Protein AF-A0A3D4PK55-F1 (afdb_monomer_lite)

Sequence (44 aa):
EFDYSGQPAETFPFDQARERFSMFLLKKFGLPALYWHGMLRGRV

Foldseek 3Di:
DADPVRDDDDPDPDPPVDDDPVVVCCVVPVVVCCVPVPVVVPND

Structure (mmCIF, N/CA/C/O backbone):
data_AF-A0A3D4PK55-F1
#
_entry.id   AF-A0A3D4PK55-F1
#
loop_
_atom_site.group_PDB
_atom_site.id
_atom_site.type_symbol
_atom_site.label_atom_id
_atom_site.label_alt_id
_atom_site.label_comp_id
_atom_site.label_asym_id
_atom_site.label_entity_id
_atom_site.label_seq_id
_atom_site.pdbx_PDB_ins_code
_atom_site.Cartn_x
_atom_site.Cartn_y
_atom_site.Cartn_z
_atom_site.occupancy
_atom_site.B_iso_or_equiv
_atom_site.auth_seq_id
_atom_site.auth_comp_id
_atom_site.auth_asym_id
_atom_site.auth_atom_id
_atom_site.pdbx_PDB_model_num
ATOM 1 N N . GLU A 1 1 ? -1.237 -3.017 6.970 1.00 75.31 1 GLU A N 1
ATOM 2 C CA . GLU A 1 1 ? -2.416 -2.201 6.589 1.00 75.31 1 GLU A CA 1
ATOM 3 C C . GLU A 1 1 ? -3.332 -2.104 7.804 1.00 75.31 1 GLU A C 1
ATOM 5 O O . GLU A 1 1 ? -3.230 -2.982 8.654 1.00 75.31 1 GLU A O 1
ATOM 10 N N . PHE A 1 2 ? -4.121 -1.038 7.961 1.00 84.75 2 PHE A N 1
ATOM 11 C CA . PHE A 1 2 ? -4.971 -0.841 9.144 1.00 84.75 2 PHE A CA 1
ATOM 12 C C . PHE A 1 2 ? -6.354 -0.318 8.762 1.00 84.75 2 PHE A C 1
ATOM 14 O O . PHE A 1 2 ? -6.491 0.424 7.788 1.00 84.75 2 PHE A O 1
ATOM 21 N N . ASP A 1 3 ? -7.365 -0.713 9.529 1.00 85.12 3 ASP A N 1
ATOM 22 C CA . ASP A 1 3 ? -8.728 -0.205 9.386 1.00 85.12 3 ASP A CA 1
ATOM 23 C C . ASP A 1 3 ? -8.952 1.104 10.176 1.00 85.12 3 ASP A C 1
ATOM 25 O O . ASP A 1 3 ? -8.059 1.617 10.854 1.00 85.12 3 ASP A O 1
ATOM 29 N N . TYR A 1 4 ? -10.169 1.657 10.107 1.00 82.75 4 TYR A N 1
ATOM 30 C CA . TYR A 1 4 ? -10.546 2.879 10.834 1.00 82.75 4 TYR A CA 1
ATOM 31 C C . TYR A 1 4 ? -10.547 2.732 12.364 1.00 82.75 4 TYR A C 1
ATOM 33 O O . TYR A 1 4 ? -10.569 3.739 13.068 1.00 82.75 4 TYR A O 1
ATOM 41 N N . SER A 1 5 ? -10.519 1.503 12.881 1.00 88.81 5 SER A N 1
ATOM 42 C CA . SER A 1 5 ? -10.385 1.209 14.310 1.00 88.81 5 SER A CA 1
ATOM 43 C C . SER A 1 5 ? -8.926 1.023 14.744 1.00 88.81 5 SER A C 1
ATOM 45 O O . SER A 1 5 ? -8.652 0.813 15.925 1.00 88.81 5 SER A O 1
ATOM 47 N N . GLY A 1 6 ? -7.982 1.138 13.801 1.00 79.88 6 GLY A N 1
ATOM 48 C CA . GLY A 1 6 ? -6.550 0.990 14.038 1.00 79.88 6 GLY A CA 1
ATOM 49 C C . GLY A 1 6 ? -6.099 -0.463 14.182 1.00 79.88 6 GLY A C 1
ATOM 50 O O . GLY A 1 6 ? -4.969 -0.701 14.606 1.00 79.88 6 GLY A O 1
ATOM 51 N N . GLN A 1 7 ? -6.952 -1.432 13.841 1.00 87.06 7 GLN A N 1
ATOM 52 C CA . GLN A 1 7 ? -6.590 -2.846 13.861 1.00 87.06 7 GLN A CA 1
ATOM 53 C C . GLN A 1 7 ? -5.864 -3.230 12.564 1.00 87.06 7 GLN A C 1
ATOM 55 O O . GLN A 1 7 ? -6.197 -2.697 11.499 1.00 87.06 7 GLN A O 1
ATOM 60 N N . PRO A 1 8 ? -4.879 -4.147 12.617 1.00 85.81 8 PRO A N 1
ATOM 61 C CA . PRO A 1 8 ? -4.247 -4.683 11.418 1.00 85.81 8 PRO A CA 1
ATOM 62 C C . PRO A 1 8 ? -5.279 -5.334 10.488 1.00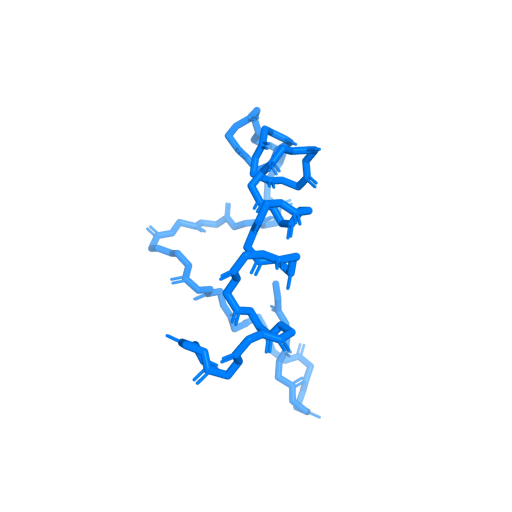 85.81 8 PRO A C 1
ATOM 64 O O . PRO A 1 8 ? -5.984 -6.260 10.878 1.00 85.81 8 PRO A O 1
ATOM 67 N N . ALA A 1 9 ? -5.340 -4.859 9.247 1.00 87.38 9 ALA A N 1
ATOM 68 C CA . ALA A 1 9 ? -6.240 -5.342 8.204 1.00 87.38 9 ALA A CA 1
ATOM 69 C C . ALA A 1 9 ? -5.411 -5.699 6.967 1.00 87.38 9 ALA A C 1
ATOM 71 O O . ALA A 1 9 ? -5.339 -4.934 6.011 1.00 87.38 9 ALA A O 1
ATOM 72 N N . GLU A 1 10 ? -4.686 -6.812 7.048 1.00 90.12 10 GLU A N 1
ATOM 73 C CA . GLU A 1 10 ? -3.722 -7.241 6.032 1.00 90.12 10 GLU A CA 1
ATOM 74 C C . GLU A 1 10 ? -4.417 -7.819 4.796 1.00 90.12 10 GLU A C 1
ATOM 76 O O . GLU A 1 10 ? -5.247 -8.722 4.900 1.00 90.12 10 GLU A O 1
ATOM 81 N N . THR A 1 11 ? -4.049 -7.332 3.610 1.00 89.75 11 THR A N 1
ATOM 82 C CA . THR A 1 11 ? -4.580 -7.843 2.336 1.00 89.75 11 THR A CA 1
ATOM 83 C C . THR A 1 11 ? -4.0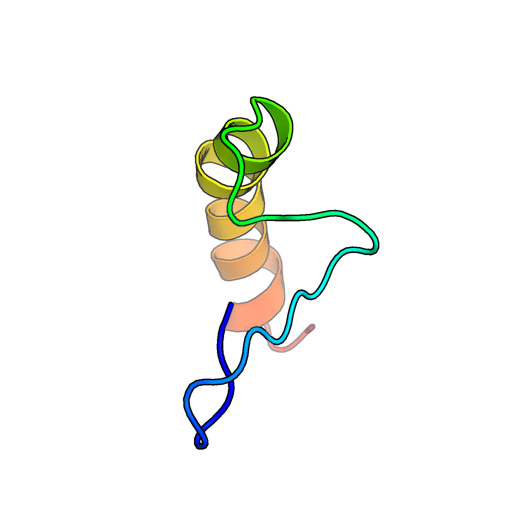73 -9.253 2.019 1.00 89.75 11 THR A C 1
ATOM 85 O O . THR A 1 11 ? -4.745 -10.026 1.334 1.00 89.75 11 THR A O 1
ATOM 88 N N . PHE A 1 12 ? -2.878 -9.610 2.491 1.00 89.44 12 PHE A N 1
ATOM 89 C CA . PHE A 1 12 ? -2.259 -10.905 2.208 1.00 89.44 12 PHE A CA 1
ATOM 90 C C . PHE A 1 12 ? -2.335 -11.853 3.415 1.00 89.44 12 PHE A C 1
ATOM 92 O O . PHE A 1 12 ? -2.295 -11.388 4.549 1.00 89.44 12 PHE A O 1
ATOM 99 N N . PRO A 1 13 ? -2.377 -13.187 3.208 1.00 85.94 13 PRO A N 1
ATOM 100 C CA . PRO A 1 13 ? -2.519 -14.170 4.287 1.00 85.94 13 PRO A CA 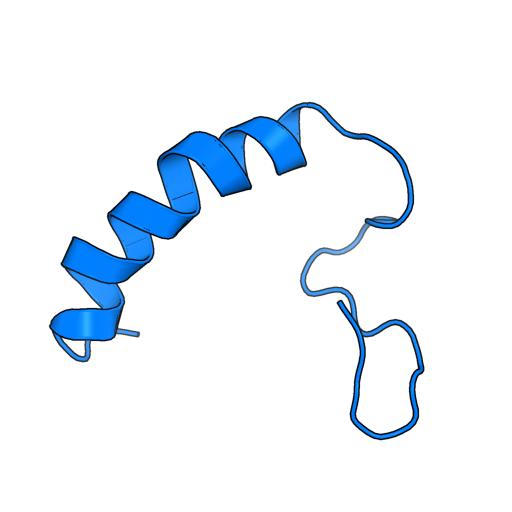1
ATOM 101 C C . PRO A 1 13 ? -1.191 -14.423 5.029 1.00 85.94 13 PRO A C 1
ATOM 103 O O . PRO A 1 13 ? -0.776 -15.566 5.226 1.00 85.94 13 PRO A O 1
ATOM 106 N N . PHE A 1 14 ? -0.470 -13.361 5.384 1.00 88.06 14 PHE A N 1
ATOM 107 C CA . PHE A 1 14 ? 0.762 -13.414 6.161 1.00 88.06 14 PHE A CA 1
ATOM 108 C C . PHE A 1 14 ? 1.020 -12.084 6.869 1.00 88.06 14 PHE A C 1
ATOM 110 O O . PHE A 1 14 ? 0.792 -11.034 6.285 1.00 88.06 14 PHE A O 1
ATOM 117 N N . ASP A 1 15 ? 1.641 -12.164 8.051 1.00 87.38 15 ASP A N 1
ATOM 118 C CA . ASP A 1 15 ? 2.068 -11.013 8.859 1.00 87.38 15 ASP A CA 1
ATOM 119 C C . ASP A 1 15 ? 2.921 -10.036 8.022 1.00 87.38 15 ASP A C 1
ATOM 121 O O . ASP A 1 15 ? 4.082 -10.334 7.687 1.00 87.38 15 ASP A O 1
ATOM 125 N N . GLN A 1 16 ? 2.314 -8.906 7.650 1.00 85.19 16 GLN A N 1
ATOM 126 C CA . GLN A 1 16 ? 2.891 -7.784 6.908 1.00 85.19 16 GLN A CA 1
ATOM 127 C C . GLN A 1 16 ? 3.615 -6.792 7.836 1.00 85.19 16 GLN A C 1
ATOM 129 O O . GLN A 1 16 ? 4.276 -5.883 7.329 1.00 85.19 16 GLN A O 1
ATOM 134 N N . ALA A 1 17 ? 3.532 -6.950 9.164 1.00 88.38 17 ALA A N 1
ATOM 135 C CA . ALA A 1 17 ? 4.307 -6.152 10.118 1.00 88.38 17 ALA A CA 1
ATOM 136 C C . ALA A 1 17 ? 5.786 -6.575 10.161 1.00 88.38 17 ALA A C 1
ATOM 138 O O . ALA A 1 17 ? 6.649 -5.798 10.574 1.00 88.38 17 ALA A O 1
ATOM 139 N N . ARG A 1 18 ? 6.104 -7.788 9.694 1.00 89.19 18 ARG A N 1
ATOM 140 C CA . ARG A 1 18 ? 7.485 -8.254 9.508 1.00 89.19 18 ARG A CA 1
ATOM 141 C C . ARG A 1 18 ? 8.088 -7.751 8.203 1.00 89.19 18 ARG A C 1
ATOM 143 O O . ARG A 1 18 ? 7.430 -7.715 7.164 1.00 89.19 18 ARG A O 1
ATOM 150 N N . GLU A 1 19 ? 9.387 -7.462 8.235 1.00 88.12 19 GLU A N 1
ATOM 151 C CA . GLU A 1 19 ? 10.129 -7.106 7.029 1.00 88.12 19 GLU A CA 1
ATOM 152 C C . GLU A 1 19 ? 10.162 -8.280 6.042 1.00 88.12 19 GLU A C 1
ATOM 154 O O . GLU A 1 19 ? 10.522 -9.410 6.381 1.00 88.12 19 GLU A O 1
ATOM 159 N N . ARG A 1 20 ? 9.762 -8.009 4.795 1.00 91.69 20 ARG A N 1
ATOM 160 C CA . ARG A 1 20 ? 9.731 -8.996 3.715 1.00 91.69 20 ARG A CA 1
ATOM 161 C C . ARG A 1 20 ? 10.219 -8.373 2.420 1.00 91.69 20 ARG A C 1
ATOM 163 O O . ARG A 1 20 ? 9.685 -7.365 1.958 1.00 91.69 20 ARG A O 1
ATOM 170 N N . PHE A 1 21 ? 11.157 -9.049 1.766 1.00 91.50 21 PHE A N 1
ATOM 171 C CA . PHE A 1 21 ? 11.656 -8.630 0.457 1.00 91.50 21 PHE A CA 1
ATOM 172 C C . PHE A 1 21 ? 10.549 -8.581 -0.611 1.00 91.50 21 PHE A C 1
ATOM 174 O O . PHE A 1 21 ? 10.540 -7.697 -1.464 1.00 91.50 21 PHE A O 1
ATOM 181 N N . SER A 1 22 ? 9.552 -9.468 -0.527 1.00 90.81 22 SER A N 1
ATOM 182 C CA . SER A 1 22 ? 8.381 -9.439 -1.411 1.00 90.81 22 SER A CA 1
ATOM 183 C C . SER A 1 22 ? 7.562 -8.152 -1.269 1.00 90.81 22 SER A C 1
ATOM 185 O O . SER A 1 22 ? 7.146 -7.586 -2.278 1.00 90.81 22 SER A O 1
ATOM 187 N N . MET A 1 23 ? 7.384 -7.641 -0.043 1.00 92.12 23 MET A N 1
ATOM 188 C CA . MET A 1 23 ? 6.704 -6.362 0.202 1.00 92.12 23 MET A CA 1
ATOM 189 C C . MET A 1 23 ? 7.513 -5.182 -0.341 1.00 92.12 23 MET A C 1
ATOM 191 O O . MET A 1 23 ? 6.938 -4.246 -0.896 1.00 92.12 23 MET A O 1
ATOM 195 N N . PHE A 1 24 ? 8.845 -5.247 -0.265 1.00 92.38 24 PHE A N 1
ATOM 196 C CA . PHE A 1 24 ? 9.711 -4.257 -0.902 1.00 92.38 24 PHE A CA 1
ATOM 197 C C . PHE A 1 24 ? 9.541 -4.245 -2.428 1.00 92.38 24 PHE A C 1
ATOM 199 O O . PHE A 1 24 ? 9.337 -3.179 -3.010 1.00 92.38 24 PHE A O 1
ATOM 206 N N . LEU A 1 25 ? 9.568 -5.412 -3.080 1.00 94.69 25 LEU A N 1
ATOM 207 C CA . LEU A 1 25 ? 9.367 -5.515 -4.530 1.00 94.69 25 LEU A CA 1
ATOM 208 C C . LEU A 1 25 ? 7.975 -5.030 -4.956 1.00 94.69 25 LEU A C 1
ATOM 210 O O . LEU A 1 25 ? 7.865 -4.259 -5.913 1.00 94.69 25 LEU A O 1
ATOM 214 N N . LEU A 1 26 ? 6.925 -5.421 -4.224 1.00 92.62 26 LEU A N 1
ATOM 215 C CA . LEU A 1 26 ? 5.556 -4.958 -4.461 1.00 92.62 26 LEU A CA 1
ATOM 216 C C . LEU A 1 26 ? 5.472 -3.432 -4.377 1.00 92.62 26 LEU A C 1
ATOM 218 O O . LEU A 1 26 ? 4.941 -2.792 -5.283 1.00 92.62 26 LEU A O 1
ATOM 222 N N . LYS A 1 27 ? 6.042 -2.835 -3.327 1.00 92.31 27 LYS A N 1
ATOM 223 C CA . LYS A 1 27 ? 6.02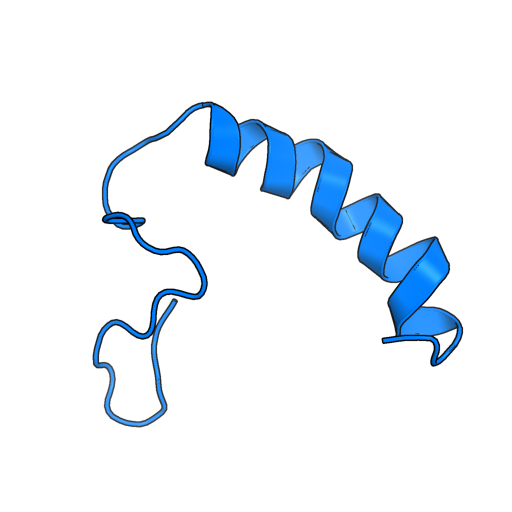0 -1.384 -3.133 1.00 92.31 27 LYS A CA 1
ATOM 224 C C . LYS A 1 27 ? 6.827 -0.643 -4.197 1.00 92.31 27 LYS A C 1
ATOM 226 O O . LYS A 1 27 ? 6.391 0.399 -4.677 1.00 92.31 27 LYS A O 1
ATOM 231 N N . LYS A 1 28 ? 7.994 -1.172 -4.568 1.00 93.94 28 LYS A N 1
ATOM 232 C CA . LYS A 1 28 ? 8.913 -0.523 -5.509 1.00 93.94 28 LYS A CA 1
ATOM 233 C C . LYS A 1 28 ? 8.445 -0.611 -6.961 1.00 93.94 28 LYS A C 1
ATOM 235 O O . LYS A 1 28 ? 8.634 0.346 -7.703 1.00 93.94 28 LYS A O 1
ATOM 240 N N . PHE A 1 29 ? 7.855 -1.734 -7.367 1.00 94.88 29 PHE A N 1
ATOM 241 C CA . PHE A 1 29 ? 7.545 -2.003 -8.776 1.00 94.88 29 PHE A CA 1
ATOM 242 C C . PHE A 1 29 ? 6.064 -2.291 -9.038 1.00 94.88 29 PHE A C 1
ATOM 244 O O . PHE A 1 29 ? 5.527 -1.843 -10.048 1.00 94.88 29 PHE A O 1
ATOM 251 N N . GLY A 1 30 ? 5.390 -2.998 -8.129 1.00 92.62 30 GLY A N 1
ATOM 252 C CA . GLY A 1 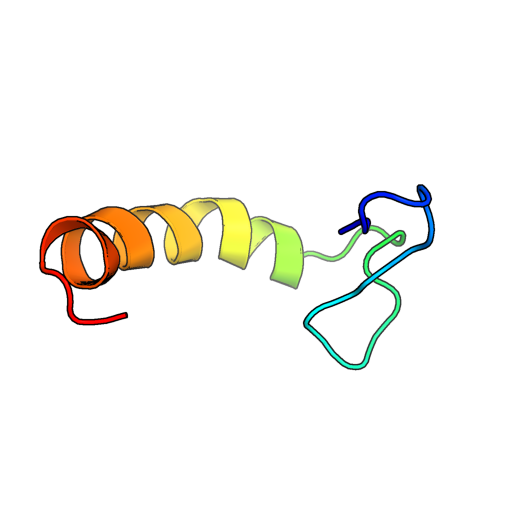30 ? 3.988 -3.386 -8.299 1.00 92.62 30 GLY A CA 1
ATOM 253 C C . GLY A 1 30 ? 3.016 -2.214 -8.168 1.00 92.62 30 GLY A C 1
ATOM 254 O O . GLY A 1 30 ? 2.207 -1.995 -9.066 1.00 92.62 30 GLY A O 1
ATOM 255 N N . LEU A 1 31 ? 3.121 -1.423 -7.093 1.00 93.06 31 LEU A N 1
ATOM 256 C CA . LEU A 1 31 ? 2.213 -0.293 -6.852 1.00 93.06 31 LEU A CA 1
ATOM 257 C C . LEU A 1 31 ? 2.273 0.781 -7.954 1.00 93.06 31 LEU A C 1
ATOM 259 O O . LEU A 1 31 ? 1.205 1.186 -8.414 1.00 93.06 31 LEU A O 1
ATOM 263 N N . PRO A 1 32 ? 3.453 1.215 -8.450 1.00 92.31 32 PRO A N 1
ATOM 264 C CA . PRO A 1 32 ? 3.502 2.162 -9.563 1.00 92.31 32 PRO A CA 1
ATOM 265 C C . PRO A 1 32 ? 2.827 1.619 -10.826 1.00 92.31 32 PRO A C 1
ATOM 267 O O . PRO A 1 32 ? 2.040 2.324 -11.455 1.00 92.31 32 PRO A O 1
ATOM 270 N N . ALA A 1 33 ? 3.082 0.357 -11.183 1.00 92.25 33 ALA A N 1
ATOM 271 C CA . ALA A 1 33 ? 2.470 -0.250 -12.360 1.00 92.25 33 ALA A CA 1
ATOM 272 C C . ALA A 1 33 ? 0.942 -0.362 -12.213 1.00 92.25 33 ALA A C 1
ATOM 274 O O . ALA A 1 33 ? 0.205 0.007 -13.129 1.00 92.25 33 ALA A O 1
ATOM 275 N N . LEU A 1 34 ? 0.462 -0.807 -11.047 1.00 91.31 34 LEU A N 1
ATOM 276 C CA . LEU A 1 34 ? -0.966 -0.901 -10.742 1.00 91.31 34 LEU A CA 1
ATOM 277 C C . LEU A 1 34 ? -1.650 0.468 -10.811 1.00 91.31 34 LEU A C 1
ATOM 279 O O . LEU A 1 34 ? -2.734 0.589 -11.380 1.00 91.31 34 LEU A O 1
ATOM 283 N N . TYR A 1 35 ? -1.002 1.504 -10.279 1.00 91.31 35 TYR A N 1
ATOM 284 C CA . TYR A 1 35 ? -1.536 2.859 -10.291 1.00 91.31 35 TYR A CA 1
ATOM 285 C C . TYR A 1 35 ? -1.716 3.384 -11.724 1.00 91.31 35 TYR A C 1
ATOM 287 O O . TYR A 1 35 ? -2.826 3.749 -12.116 1.00 91.31 35 TYR A O 1
ATOM 295 N N . TRP A 1 36 ? -0.656 3.355 -12.540 1.00 90.50 36 TRP A N 1
ATOM 296 C CA . TRP A 1 36 ? -0.672 3.932 -13.892 1.00 90.50 36 TRP A CA 1
ATOM 297 C C . TRP A 1 36 ? -1.478 3.116 -14.913 1.00 90.50 36 TRP A C 1
ATOM 299 O O . TRP A 1 36 ? -2.101 3.683 -15.817 1.00 90.50 36 TRP A O 1
ATOM 309 N N . HIS A 1 37 ? -1.469 1.786 -14.801 1.00 91.44 37 HIS A N 1
ATOM 310 C CA . HIS A 1 37 ? -2.107 0.905 -15.785 1.00 91.44 37 HIS A CA 1
ATOM 311 C C . HIS A 1 37 ? -3.484 0.381 -15.354 1.00 91.44 37 HIS A C 1
ATOM 313 O O . HIS A 1 37 ? -4.275 -0.005 -16.222 1.00 91.44 37 HIS A O 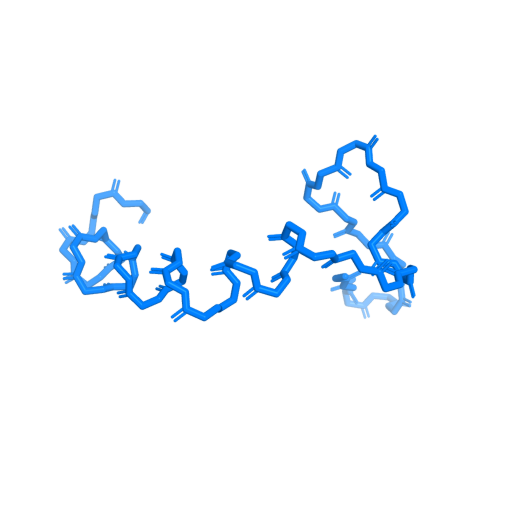1
ATOM 319 N N . GLY A 1 38 ? -3.772 0.386 -14.051 1.00 91.44 38 GLY A N 1
ATOM 320 C CA . GLY A 1 38 ? -5.014 -0.101 -13.455 1.00 91.44 38 GLY A CA 1
ATOM 321 C C . GLY A 1 38 ? -5.891 1.028 -12.919 1.00 91.44 38 GLY A C 1
ATOM 322 O O . GLY A 1 38 ? -6.884 1.376 -13.560 1.00 91.44 38 GLY A O 1
ATOM 323 N N . MET A 1 39 ? -5.508 1.612 -11.776 1.00 92.00 39 MET A N 1
ATOM 324 C CA . MET A 1 39 ? -6.337 2.573 -11.025 1.00 92.00 39 MET A CA 1
ATOM 325 C C . MET A 1 39 ? -6.683 3.819 -11.843 1.00 92.00 39 MET A C 1
ATOM 327 O O . MET A 1 39 ? -7.852 4.169 -11.967 1.00 92.00 39 MET A O 1
ATOM 331 N N . LEU A 1 40 ? -5.695 4.459 -12.482 1.00 89.62 40 LEU A N 1
ATOM 332 C CA . LEU A 1 40 ? -5.946 5.650 -13.306 1.00 89.62 40 LEU A CA 1
ATOM 333 C C . LEU A 1 40 ? -6.807 5.373 -14.543 1.00 89.62 40 LEU A C 1
ATOM 335 O O . LEU A 1 40 ? -7.342 6.298 -15.148 1.00 89.62 40 LEU A O 1
ATOM 339 N N . ARG A 1 41 ? -6.925 4.106 -14.944 1.00 89.31 41 ARG A N 1
ATOM 340 C CA . ARG A 1 41 ? -7.738 3.680 -16.085 1.00 89.31 41 ARG A CA 1
ATOM 341 C C . ARG A 1 41 ? -9.084 3.087 -15.658 1.00 89.31 41 ARG A C 1
ATOM 343 O O . ARG A 1 41 ? -9.805 2.608 -16.528 1.00 89.31 41 ARG A O 1
ATOM 350 N N . GLY A 1 42 ? -9.396 3.088 -14.357 1.00 83.31 42 GLY A N 1
ATOM 351 C CA . GLY A 1 42 ? -10.639 2.547 -13.799 1.00 83.31 42 GLY A CA 1
ATOM 352 C C . GLY A 1 42 ? -10.816 1.043 -14.014 1.00 83.31 42 GLY A C 1
ATOM 353 O O . GLY A 1 42 ? -11.939 0.573 -14.150 1.00 83.31 42 GLY A O 1
ATOM 354 N N . ARG A 1 43 ? -9.716 0.287 -14.130 1.00 80.38 43 ARG A N 1
ATOM 355 C CA . ARG A 1 43 ? -9.754 -1.176 -14.337 1.00 80.38 43 ARG A CA 1
ATOM 356 C C . ARG A 1 43 ? -9.660 -1.978 -13.040 1.00 80.38 43 ARG A C 1
ATOM 358 O O . ARG A 1 43 ? -9.600 -3.203 -13.098 1.00 80.38 43 ARG A O 1
ATOM 365 N N . VAL A 1 44 ? -9.568 -1.274 -11.917 1.00 60.56 44 VAL A N 1
ATOM 366 C CA . VAL A 1 44 ? -9.389 -1.787 -10.559 1.00 60.56 44 VAL A CA 1
ATOM 367 C C . VAL A 1 44 ? -10.267 -0.955 -9.645 1.00 60.56 44 VAL A C 1
ATOM 369 O O . VAL A 1 44 ? -10.301 0.275 -9.883 1.00 60.56 44 VAL A O 1
#

Radius of gyration: 12.6 Å; chains: 1; bounding box: 22×20×30 Å

Secondary structure (DSSP, 8-state):
-B-TTS-B--SSSS-SSS--HHHHHIIIIIHHHHHHHTGGGT--

pLDDT: mean 88.34, std 5.89, range [60.56, 94.88]